Protein AF-A0A410Q285-F1 (afdb_monomer_lite)

Secondary structure (DSSP, 8-state):
------------HHHHHHHHHHHHHHHHHHHHHHHHHHHHHHHHHH---HHHHHHHHHHHHHHHHHHTT-TTHHHHHHIIIIIIS---PPPP-TTTTT-

Sequence (99 aa):
MKAHIPAAAYLTRRQKQIVREYDSNTQNENFTRYIKLSAVVLHTKFGFGHDRVADFLGAISAAAEAAEKDEIFWKHIDDAVIDEMKMPFDRENYEKVDK

Radius of gyration: 19.87 Å; chains: 1; bounding box: 35×40×56 Å

pLDDT: mean 87.54, std 14.02, range [39.91, 98.5]

Structure (mmCIF, N/CA/C/O backbone):
data_AF-A0A410Q285-F1
#
_entry.id   AF-A0A410Q285-F1
#
loop_
_atom_site.group_PDB
_atom_site.id
_atom_site.type_symbol
_atom_site.label_atom_id
_atom_site.label_alt_id
_atom_site.label_comp_id
_atom_site.label_asym_id
_atom_site.label_entity_id
_atom_site.label_seq_id
_atom_site.pdbx_PDB_ins_code
_atom_site.Cartn_x
_atom_site.Cartn_y
_atom_site.Cartn_z
_atom_site.occupancy
_atom_site.B_iso_or_equiv
_atom_site.auth_seq_id
_atom_site.auth_comp_id
_atom_site.auth_asym_id
_atom_site.auth_atom_id
_atom_site.pdbx_PDB_model_num
ATOM 1 N N . MET A 1 1 ? 13.767 -27.037 -44.126 1.00 40.97 1 MET A N 1
ATOM 2 C CA . MET A 1 1 ? 13.625 -25.565 -44.099 1.00 40.97 1 MET A CA 1
ATOM 3 C C . MET A 1 1 ? 13.512 -25.125 -42.648 1.00 40.97 1 MET A C 1
ATOM 5 O O . MET A 1 1 ? 12.573 -25.542 -41.987 1.00 40.97 1 MET A O 1
ATOM 9 N N . LYS A 1 2 ? 14.491 -24.378 -42.122 1.00 39.91 2 LYS A N 1
ATOM 10 C CA . LYS A 1 2 ? 14.395 -23.761 -40.789 1.00 39.91 2 LYS A CA 1
ATOM 11 C C . LYS A 1 2 ? 13.743 -22.392 -40.986 1.00 39.91 2 LYS A C 1
ATOM 13 O O . LYS A 1 2 ? 14.299 -21.573 -41.709 1.00 39.91 2 LYS A O 1
ATOM 18 N N . ALA A 1 3 ? 12.555 -22.177 -40.430 1.00 52.62 3 ALA A N 1
ATOM 19 C CA . ALA A 1 3 ? 11.888 -20.883 -40.504 1.00 52.62 3 ALA A CA 1
ATOM 20 C C . ALA A 1 3 ? 12.721 -19.846 -39.733 1.00 52.62 3 ALA A C 1
ATOM 22 O O . ALA A 1 3 ? 12.943 -19.993 -38.532 1.00 52.62 3 ALA A O 1
ATOM 23 N N . HIS A 1 4 ? 13.217 -18.824 -40.433 1.00 57.97 4 HIS A N 1
ATOM 24 C CA . HIS A 1 4 ? 13.833 -17.661 -39.808 1.00 57.97 4 HIS 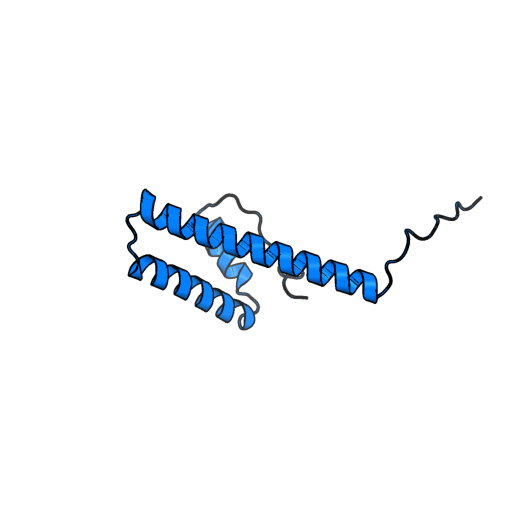A CA 1
ATOM 25 C C . HIS A 1 4 ? 12.706 -16.846 -39.179 1.00 57.97 4 HIS A C 1
ATOM 27 O O . HIS A 1 4 ? 11.972 -16.148 -39.873 1.00 57.97 4 HIS A O 1
ATOM 33 N N . ILE A 1 5 ? 12.542 -16.956 -37.865 1.00 57.38 5 ILE A N 1
ATOM 34 C CA . ILE A 1 5 ? 11.671 -16.049 -37.120 1.00 57.38 5 ILE A CA 1
ATOM 35 C C . ILE A 1 5 ? 12.339 -14.668 -37.226 1.00 57.38 5 ILE A C 1
ATOM 37 O O . ILE A 1 5 ? 13.518 -14.559 -36.870 1.00 57.38 5 ILE A O 1
ATOM 41 N N . PRO A 1 6 ? 11.688 -13.629 -37.783 1.00 55.84 6 PRO A N 1
ATOM 42 C CA . PRO A 1 6 ? 12.239 -12.286 -37.717 1.00 55.84 6 PRO A CA 1
ATOM 43 C C . PRO A 1 6 ? 12.380 -11.954 -36.237 1.00 55.84 6 PRO A C 1
ATOM 45 O O . PRO A 1 6 ? 11.444 -12.181 -35.473 1.00 55.84 6 PRO A O 1
ATOM 48 N N . ALA A 1 7 ? 13.555 -11.479 -35.828 1.00 58.00 7 ALA A N 1
ATOM 49 C CA . ALA A 1 7 ? 13.773 -11.008 -34.472 1.00 58.00 7 ALA A CA 1
ATOM 50 C C . ALA A 1 7 ? 12.624 -10.058 -34.113 1.00 58.00 7 ALA A C 1
ATOM 52 O O . ALA A 1 7 ? 12.542 -8.975 -34.692 1.00 58.00 7 ALA A O 1
ATOM 53 N N . ALA A 1 8 ? 11.707 -10.487 -33.236 1.00 56.31 8 ALA A N 1
ATOM 54 C CA . ALA A 1 8 ? 10.682 -9.619 -32.676 1.00 56.31 8 ALA A CA 1
ATOM 55 C C . ALA A 1 8 ? 11.411 -8.349 -32.245 1.00 56.31 8 ALA A C 1
ATOM 57 O O . ALA A 1 8 ? 12.345 -8.462 -31.453 1.00 56.31 8 ALA A O 1
ATOM 58 N N . ALA A 1 9 ? 11.108 -7.218 -32.894 1.00 63.28 9 ALA A N 1
ATOM 59 C CA . ALA A 1 9 ? 11.998 -6.063 -32.969 1.00 63.28 9 ALA A CA 1
ATOM 60 C C . ALA A 1 9 ? 12.579 -5.746 -31.587 1.00 63.28 9 ALA A C 1
ATOM 62 O O . ALA A 1 9 ? 11.883 -5.223 -30.717 1.00 63.28 9 ALA A O 1
ATOM 63 N N . TYR A 1 10 ? 13.834 -6.150 -31.359 1.00 70.56 10 TYR A N 1
ATOM 64 C CA . TYR A 1 10 ? 14.447 -6.015 -30.049 1.00 70.56 10 TYR A CA 1
ATOM 65 C C . TYR A 1 10 ? 14.491 -4.524 -29.733 1.00 70.56 10 TYR A C 1
ATOM 67 O O . TYR A 1 10 ? 15.182 -3.763 -30.411 1.00 70.56 10 TYR A O 1
ATOM 75 N N . LEU A 1 11 ? 13.729 -4.103 -28.721 1.00 80.44 11 LEU A N 1
ATOM 76 C CA . LEU A 1 11 ? 13.726 -2.713 -28.287 1.00 80.44 11 LEU A CA 1
ATOM 77 C C . LEU A 1 11 ? 15.157 -2.302 -27.941 1.00 80.44 11 LEU A C 1
ATOM 79 O O . LEU A 1 11 ? 15.860 -2.989 -27.189 1.00 80.44 11 LEU A O 1
ATOM 83 N N . THR A 1 12 ? 15.577 -1.159 -28.471 1.00 86.56 12 THR A N 1
ATOM 84 C CA . THR A 1 12 ? 16.854 -0.548 -28.107 1.00 86.56 12 THR A CA 1
ATOM 85 C C . THR A 1 12 ? 16.878 -0.247 -26.606 1.00 86.56 12 THR A C 1
ATOM 87 O O . THR A 1 12 ? 15.835 -0.075 -25.970 1.00 86.56 12 THR A O 1
ATOM 90 N N . ARG A 1 13 ? 18.074 -0.128 -26.016 1.00 84.81 13 ARG A N 1
ATOM 91 C CA . ARG A 1 13 ? 18.231 0.233 -24.594 1.00 84.81 13 ARG A CA 1
ATOM 92 C C . ARG A 1 13 ? 17.452 1.505 -24.229 1.00 84.81 13 ARG A C 1
ATOM 94 O O . ARG A 1 13 ? 16.810 1.539 -23.187 1.00 84.81 13 ARG A O 1
ATOM 101 N N . ARG A 1 14 ? 17.453 2.505 -25.120 1.00 86.19 14 ARG A N 1
ATOM 102 C CA . ARG A 1 14 ? 16.701 3.757 -24.955 1.00 86.19 14 ARG A CA 1
ATOM 103 C C . ARG A 1 14 ? 15.190 3.530 -24.953 1.00 86.19 14 ARG A C 1
ATOM 105 O O . ARG A 1 14 ? 14.505 4.070 -24.098 1.00 86.19 14 ARG A O 1
ATOM 112 N N . GLN A 1 15 ? 14.668 2.714 -25.869 1.00 87.81 15 GLN A N 1
ATOM 113 C CA . GLN A 1 15 ? 13.239 2.382 -25.892 1.00 87.81 15 GLN A CA 1
ATOM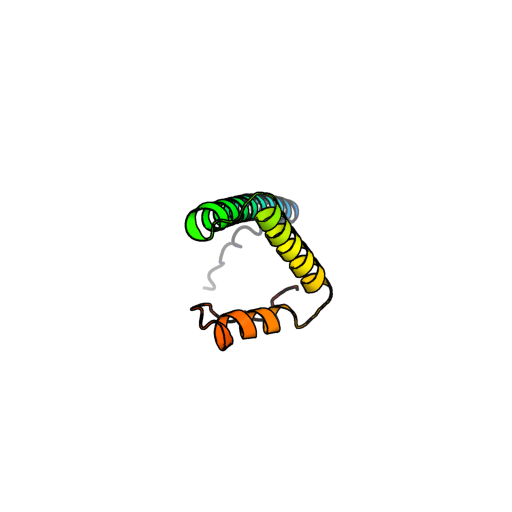 114 C C . GLN A 1 15 ? 12.817 1.611 -24.638 1.00 87.81 15 GLN A C 1
ATOM 116 O O . GLN A 1 15 ? 11.780 1.917 -24.065 1.00 87.81 15 GLN A O 1
ATOM 121 N N . LYS A 1 16 ? 13.642 0.669 -24.162 1.00 87.94 16 LYS A N 1
ATOM 122 C CA . LYS A 1 16 ? 13.389 -0.032 -22.893 1.00 87.94 16 LYS A CA 1
ATOM 123 C C . LYS A 1 16 ? 13.343 0.931 -21.706 1.00 87.94 16 LYS A C 1
ATOM 125 O O . LYS A 1 16 ? 12.498 0.765 -20.838 1.00 87.94 16 LYS A O 1
ATOM 130 N N . GLN A 1 17 ? 14.228 1.928 -21.673 1.00 88.25 17 GLN A N 1
ATOM 131 C CA . GLN A 1 17 ? 14.229 2.947 -20.625 1.00 88.25 17 GLN A CA 1
ATOM 132 C C . GLN A 1 17 ? 12.962 3.813 -20.667 1.00 88.25 17 GLN A C 1
ATOM 134 O O . GLN A 1 17 ? 12.304 3.944 -19.644 1.00 88.25 17 GLN A O 1
ATOM 139 N N . ILE A 1 18 ? 12.568 4.307 -21.846 1.00 87.62 18 ILE A N 1
ATOM 140 C CA . ILE A 1 18 ? 11.334 5.097 -22.015 1.00 87.62 18 ILE A CA 1
ATOM 141 C C . ILE A 1 18 ? 10.103 4.304 -21.555 1.00 87.62 18 ILE A C 1
ATOM 143 O O . ILE A 1 18 ? 9.249 4.840 -20.857 1.00 87.62 18 ILE A O 1
ATOM 147 N N . VAL A 1 19 ? 10.019 3.020 -21.919 1.00 88.69 19 VAL A N 1
ATOM 148 C CA . VAL A 1 19 ? 8.913 2.149 -21.493 1.00 88.69 19 VAL A CA 1
ATOM 149 C C . VAL A 1 19 ? 8.896 1.980 -19.972 1.00 88.69 19 VAL A C 1
ATOM 151 O O . VAL A 1 19 ? 7.831 2.089 -19.377 1.00 88.69 19 VAL A O 1
ATOM 154 N N . ARG A 1 20 ? 10.055 1.765 -19.334 1.00 86.19 20 ARG A N 1
ATOM 155 C CA . ARG A 1 20 ? 10.153 1.658 -17.866 1.00 86.19 20 ARG A CA 1
ATOM 156 C C . ARG A 1 20 ? 9.747 2.946 -17.156 1.00 86.19 20 ARG A C 1
ATOM 158 O O . ARG A 1 20 ? 9.040 2.883 -16.162 1.00 86.19 20 ARG A O 1
ATOM 165 N N . GLU A 1 21 ? 10.182 4.099 -17.657 1.00 86.94 21 GLU A N 1
ATOM 166 C CA . GLU A 1 21 ? 9.820 5.404 -17.090 1.00 86.94 21 GLU A CA 1
ATOM 167 C C . GLU A 1 21 ? 8.313 5.663 -17.217 1.00 86.94 21 GLU A C 1
ATOM 169 O O . GLU A 1 21 ? 7.671 6.079 -16.255 1.00 86.94 21 GLU A O 1
ATOM 174 N N . TYR A 1 22 ? 7.728 5.363 -18.380 1.00 88.31 22 TYR A N 1
ATOM 175 C CA . TYR A 1 22 ? 6.287 5.482 -18.592 1.00 88.31 22 TYR A CA 1
ATOM 176 C C . TYR A 1 22 ? 5.478 4.554 -17.674 1.00 88.31 22 TYR A C 1
ATOM 178 O O . TYR A 1 22 ? 4.490 4.987 -17.076 1.00 88.31 22 TYR A O 1
ATOM 186 N N . ASP A 1 23 ? 5.902 3.296 -17.543 1.00 88.50 23 ASP A N 1
ATOM 187 C CA . ASP A 1 23 ? 5.261 2.325 -16.656 1.00 88.50 23 ASP A CA 1
ATOM 188 C C . ASP A 1 23 ? 5.362 2.769 -15.193 1.00 88.50 23 ASP A C 1
ATOM 190 O O . ASP A 1 23 ? 4.340 2.900 -14.529 1.00 88.50 23 ASP A O 1
ATOM 194 N N . SER A 1 24 ? 6.557 3.143 -14.726 1.00 85.56 24 SER A N 1
ATOM 195 C CA . SER A 1 24 ? 6.773 3.661 -13.370 1.00 85.56 24 SER A CA 1
ATOM 196 C C . SER A 1 24 ? 5.883 4.872 -13.059 1.00 85.56 24 SER A C 1
ATOM 198 O O . SER A 1 24 ? 5.229 4.910 -12.016 1.00 85.56 24 SER A O 1
ATOM 200 N N . ASN A 1 25 ? 5.764 5.825 -13.990 1.00 87.00 25 ASN A N 1
ATOM 201 C CA . ASN A 1 25 ? 4.855 6.964 -13.839 1.00 87.00 25 ASN A CA 1
ATOM 202 C C . ASN A 1 25 ? 3.388 6.524 -13.737 1.00 87.00 25 ASN A C 1
ATOM 204 O O . ASN A 1 25 ? 2.655 7.004 -12.874 1.00 87.00 25 ASN A O 1
ATOM 208 N N . THR A 1 26 ? 2.971 5.577 -14.577 1.00 88.00 26 THR A N 1
ATOM 209 C CA . THR A 1 26 ? 1.602 5.043 -14.567 1.00 88.00 26 THR A CA 1
ATOM 210 C C . THR A 1 26 ? 1.295 4.312 -13.256 1.00 88.00 26 THR A C 1
ATOM 212 O O . THR A 1 26 ? 0.221 4.504 -12.681 1.00 88.00 26 THR A O 1
ATOM 215 N N . GLN A 1 27 ? 2.240 3.519 -12.740 1.00 88.44 27 GLN A N 1
ATOM 216 C CA . GLN A 1 27 ? 2.107 2.849 -11.445 1.00 88.44 27 GLN A CA 1
ATOM 217 C C . GLN A 1 27 ? 1.996 3.863 -10.301 1.00 88.44 27 GLN A C 1
ATOM 219 O O . GLN A 1 27 ? 1.098 3.743 -9.470 1.00 88.44 27 GLN A O 1
ATOM 224 N N . ASN A 1 28 ? 2.823 4.913 -10.300 1.00 88.69 28 ASN A N 1
ATOM 225 C CA . ASN A 1 28 ? 2.771 5.974 -9.289 1.00 88.69 28 ASN A CA 1
ATOM 226 C C . ASN A 1 28 ? 1.436 6.737 -9.303 1.00 88.69 28 ASN A C 1
ATOM 228 O O . ASN A 1 28 ? 0.866 7.035 -8.244 1.00 88.69 28 ASN A O 1
ATOM 232 N N . GLU A 1 29 ? 0.900 7.033 -10.490 1.00 91.31 29 GLU A N 1
ATOM 233 C CA . GLU A 1 29 ? -0.423 7.647 -10.627 1.00 91.31 29 GLU A CA 1
ATOM 234 C C . GLU A 1 29 ? -1.529 6.738 -10.082 1.00 91.31 29 GLU A C 1
ATOM 236 O O . GLU A 1 29 ? -2.391 7.194 -9.322 1.00 91.31 29 GLU A O 1
ATOM 241 N N . ASN A 1 30 ? -1.502 5.454 -10.442 1.00 93.06 30 ASN A N 1
ATOM 242 C CA . ASN A 1 30 ? -2.481 4.477 -9.975 1.00 93.06 30 ASN A CA 1
ATOM 243 C C . ASN A 1 30 ? -2.407 4.293 -8.457 1.00 93.06 30 ASN A C 1
ATOM 245 O O . ASN A 1 30 ? -3.439 4.364 -7.788 1.00 93.06 30 ASN A O 1
ATOM 249 N N . PHE A 1 31 ? -1.204 4.148 -7.904 1.00 91.88 31 PHE A N 1
ATOM 250 C CA . PHE A 1 31 ? -0.976 4.063 -6.464 1.00 91.88 31 PHE A CA 1
ATOM 251 C C . PHE A 1 31 ? -1.554 5.284 -5.739 1.00 91.88 31 PHE A C 1
ATOM 253 O O . PHE A 1 31 ? -2.356 5.145 -4.815 1.00 91.88 31 PHE A O 1
ATOM 260 N N . THR A 1 32 ? -1.263 6.492 -6.232 1.00 93.50 32 THR A N 1
ATOM 261 C CA . THR A 1 32 ? -1.801 7.739 -5.665 1.00 93.50 32 THR A CA 1
ATOM 262 C C . THR A 1 32 ? -3.333 7.766 -5.683 1.00 93.50 32 THR A C 1
ATOM 264 O O . THR A 1 32 ? -3.966 8.236 -4.732 1.00 93.50 32 THR A O 1
ATOM 267 N N . ARG A 1 33 ? -3.963 7.268 -6.755 1.00 96.00 33 ARG A N 1
ATOM 268 C CA . ARG A 1 33 ? -5.430 7.174 -6.840 1.00 96.00 33 ARG A CA 1
ATOM 269 C C . ARG A 1 33 ? -5.988 6.186 -5.815 1.00 96.00 33 ARG A C 1
ATOM 271 O O . ARG A 1 33 ? -6.955 6.533 -5.140 1.00 96.00 33 ARG A O 1
ATOM 278 N N . TYR A 1 34 ? -5.371 5.017 -5.646 1.00 96.38 34 TYR A N 1
ATOM 279 C CA . TYR A 1 34 ? -5.797 4.037 -4.642 1.00 96.38 34 TYR A CA 1
ATOM 280 C C . TYR A 1 34 ? -5.639 4.554 -3.212 1.00 96.38 34 TYR A C 1
ATOM 282 O O . TYR A 1 34 ? -6.560 4.395 -2.418 1.00 96.38 34 TYR A O 1
ATOM 290 N N . ILE A 1 35 ? -4.559 5.274 -2.903 1.00 96.56 35 ILE A N 1
ATOM 291 C CA . ILE A 1 35 ? -4.384 5.930 -1.599 1.00 96.56 35 ILE A CA 1
ATOM 292 C C . ILE A 1 35 ? -5.520 6.926 -1.308 1.00 96.56 35 ILE A C 1
ATOM 294 O O . ILE A 1 35 ? -6.093 6.921 -0.215 1.00 96.56 35 ILE A O 1
ATOM 298 N N . LYS A 1 36 ? -5.912 7.743 -2.296 1.00 97.31 36 LYS A N 1
ATOM 299 C CA . LYS A 1 36 ? -7.054 8.665 -2.157 1.00 97.31 36 LYS A CA 1
ATOM 300 C C . LYS A 1 36 ? -8.372 7.921 -1.937 1.00 97.31 36 LYS A C 1
ATOM 302 O O . LYS A 1 36 ? -9.171 8.340 -1.102 1.00 97.31 36 LYS A O 1
ATOM 307 N N . LEU A 1 37 ? -8.600 6.825 -2.662 1.00 98.31 37 LEU A N 1
ATOM 308 C CA . LEU A 1 37 ? -9.789 5.989 -2.478 1.00 98.31 37 LEU A CA 1
ATOM 309 C C . LEU A 1 37 ? -9.826 5.375 -1.075 1.00 98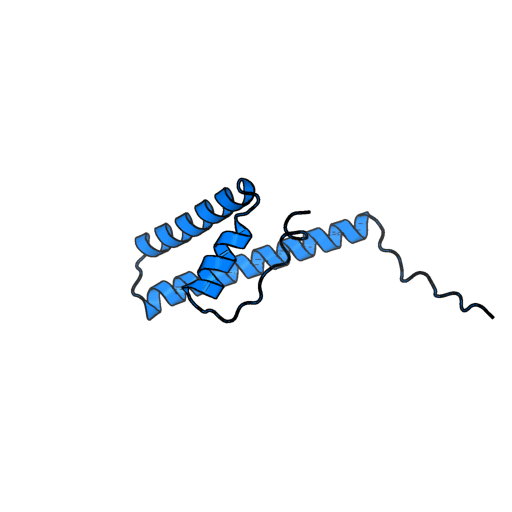.31 37 LEU A C 1
ATOM 311 O O . LEU A 1 37 ? -10.862 5.455 -0.418 1.00 98.31 37 LEU A O 1
ATOM 315 N N . SER A 1 38 ? -8.701 4.855 -0.581 1.00 97.81 38 SER A N 1
ATOM 316 C CA . SER A 1 38 ? -8.580 4.341 0.786 1.00 97.81 38 SER A CA 1
ATOM 317 C C . SER A 1 38 ? -8.927 5.411 1.820 1.00 97.81 38 SER A C 1
ATOM 319 O O . SER A 1 38 ? -9.735 5.149 2.705 1.00 97.81 38 SER A O 1
ATOM 321 N N . ALA A 1 39 ? -8.417 6.639 1.674 1.00 97.75 39 ALA A N 1
ATOM 322 C CA . ALA A 1 39 ? -8.755 7.750 2.568 1.00 97.75 39 ALA A CA 1
ATOM 323 C C . ALA A 1 39 ? -10.263 8.072 2.570 1.00 97.75 39 ALA A C 1
ATOM 325 O O . ALA A 1 39 ? -10.864 8.238 3.633 1.00 97.75 39 ALA A O 1
ATOM 326 N N . VAL A 1 40 ? -10.900 8.105 1.393 1.00 98.25 40 VAL A N 1
ATOM 327 C CA . VAL A 1 40 ? -12.351 8.335 1.276 1.00 98.25 40 VAL A CA 1
ATOM 328 C C . VAL A 1 40 ? -13.148 7.193 1.911 1.00 98.25 40 VAL A C 1
ATOM 330 O O . VAL A 1 40 ? -14.128 7.449 2.613 1.00 98.25 40 VAL A O 1
ATOM 333 N N . VAL A 1 41 ? -12.745 5.938 1.711 1.00 98.50 41 VAL A N 1
ATOM 334 C CA . VAL A 1 41 ? -13.408 4.776 2.325 1.00 98.50 41 VAL A CA 1
ATOM 335 C C . VAL A 1 41 ? -13.232 4.789 3.846 1.00 98.50 41 VAL A C 1
ATOM 337 O O . VAL A 1 41 ? -14.218 4.630 4.564 1.00 98.50 41 VAL A O 1
ATOM 340 N N . LEU A 1 42 ? -12.025 5.059 4.351 1.00 98.38 42 LEU A N 1
ATOM 341 C CA . LEU A 1 42 ? -11.743 5.214 5.783 1.00 98.38 42 LEU A CA 1
ATOM 342 C C . LEU A 1 42 ? -12.608 6.304 6.419 1.00 98.38 42 LEU A C 1
ATOM 344 O O . LEU A 1 42 ? -13.206 6.089 7.475 1.00 98.38 42 LEU A O 1
ATOM 348 N N . HIS A 1 43 ? -12.749 7.446 5.749 1.00 98.12 43 HIS A N 1
ATOM 349 C CA . HIS A 1 43 ? -13.617 8.519 6.217 1.00 98.12 43 HIS A CA 1
ATOM 350 C C . HIS A 1 43 ? -15.097 8.108 6.216 1.00 98.12 43 HIS A C 1
ATOM 352 O O . HIS A 1 43 ? -15.772 8.182 7.241 1.00 98.12 43 HIS A O 1
ATOM 358 N N . THR A 1 44 ? -15.604 7.633 5.077 1.00 98.00 44 THR A N 1
ATOM 359 C CA . THR A 1 44 ? -17.046 7.417 4.869 1.00 98.00 44 THR A CA 1
ATOM 360 C C . THR A 1 44 ? -17.596 6.155 5.530 1.00 98.00 44 THR A C 1
ATOM 362 O O . THR A 1 44 ? -18.771 6.128 5.892 1.00 98.00 44 THR A O 1
ATOM 365 N N . LYS A 1 45 ? -16.786 5.100 5.675 1.00 98.31 45 LYS A N 1
ATOM 366 C CA . LYS A 1 45 ? -17.215 3.812 6.247 1.00 98.31 45 LYS A CA 1
ATOM 367 C C . LYS A 1 45 ? -16.775 3.615 7.688 1.00 98.31 45 LYS A C 1
ATOM 369 O O . LYS A 1 45 ? -17.491 2.959 8.437 1.00 98.31 45 LYS A O 1
ATOM 374 N N . PHE A 1 46 ? -15.636 4.186 8.074 1.00 97.56 46 PHE A N 1
ATOM 375 C CA . PHE A 1 46 ? -15.031 3.956 9.388 1.00 97.56 46 PHE A CA 1
ATOM 376 C C . PHE A 1 46 ? -14.938 5.231 10.241 1.00 97.56 46 PHE A C 1
ATOM 378 O O . PHE A 1 46 ? -14.491 5.170 11.385 1.00 97.56 46 PHE A O 1
ATOM 385 N N . GLY A 1 47 ? -15.386 6.380 9.719 1.00 97.50 47 GLY A N 1
ATOM 386 C CA . GLY A 1 47 ? -15.469 7.638 10.464 1.00 97.50 47 GLY A CA 1
ATOM 387 C C . GLY A 1 47 ? -14.114 8.286 10.745 1.00 97.50 47 GLY A C 1
ATOM 388 O O . GLY A 1 47 ? -13.994 9.068 11.689 1.00 97.50 47 GLY A O 1
ATOM 389 N N . PHE A 1 48 ? -13.073 7.953 9.978 1.00 98.38 48 PHE A N 1
ATOM 390 C CA . PHE A 1 48 ? -11.754 8.545 10.188 1.00 98.38 48 PHE A CA 1
ATOM 391 C C . PHE A 1 48 ? -11.792 10.040 9.833 1.00 98.38 48 PHE A C 1
ATOM 393 O O . PHE A 1 48 ? -12.234 10.427 8.752 1.00 98.38 48 PHE A O 1
ATOM 400 N N . GLY A 1 49 ? -11.339 10.888 10.759 1.00 97.25 49 GLY A N 1
ATOM 401 C CA . GLY A 1 49 ? -11.087 12.310 10.512 1.00 97.25 49 GLY A CA 1
ATOM 402 C C . GLY A 1 49 ? -9.698 12.548 9.914 1.00 97.25 49 GLY A C 1
ATOM 403 O O . GLY A 1 49 ? -8.952 11.598 9.687 1.00 97.25 49 GLY A O 1
ATOM 404 N N . HIS A 1 50 ? -9.342 13.819 9.707 1.00 97.62 50 HIS A N 1
ATOM 405 C CA . HIS A 1 50 ? -8.048 14.235 9.147 1.00 97.62 50 HIS A CA 1
ATOM 406 C C . HIS A 1 50 ? -6.856 13.515 9.798 1.00 97.62 50 HIS A C 1
ATOM 408 O O . HIS A 1 50 ? -6.121 12.821 9.102 1.00 97.62 50 HIS A O 1
ATOM 414 N N . ASP A 1 51 ? -6.714 13.616 11.123 1.00 98.12 51 ASP A N 1
ATOM 415 C CA . ASP A 1 51 ? -5.527 13.110 11.826 1.00 98.12 51 ASP A CA 1
ATOM 416 C C . ASP A 1 51 ? -5.412 11.586 11.726 1.00 98.12 51 ASP A C 1
ATOM 418 O O . ASP A 1 51 ? -4.357 11.066 11.395 1.00 98.12 51 ASP A O 1
ATOM 422 N N . ARG A 1 52 ? -6.524 10.853 11.882 1.00 98.19 52 ARG A N 1
ATOM 423 C CA . ARG A 1 52 ? -6.509 9.382 11.773 1.00 98.19 52 ARG A CA 1
ATOM 424 C C . ARG A 1 52 ? -6.204 8.904 10.353 1.00 98.19 52 ARG A C 1
ATOM 426 O O . ARG A 1 52 ? -5.608 7.843 10.186 1.00 98.19 52 ARG A O 1
ATOM 433 N N . VAL A 1 53 ? -6.626 9.653 9.330 1.00 98.19 53 VAL A N 1
ATOM 434 C CA . VAL A 1 53 ? -6.224 9.373 7.943 1.00 98.19 53 VAL A CA 1
ATOM 435 C C . VAL A 1 53 ? -4.739 9.677 7.759 1.00 98.19 53 VAL A C 1
ATOM 437 O O . VAL A 1 53 ? -4.041 8.863 7.166 1.00 98.19 53 VAL A O 1
ATOM 440 N N . ALA A 1 54 ? -4.242 10.801 8.280 1.00 97.56 54 ALA A N 1
ATOM 441 C CA . ALA A 1 54 ? -2.826 11.149 8.204 1.00 97.56 54 ALA A CA 1
ATOM 442 C C . ALA A 1 54 ? -1.942 10.089 8.885 1.00 97.56 54 ALA A C 1
ATOM 444 O O . ALA A 1 54 ? -0.969 9.643 8.281 1.00 97.56 54 ALA A O 1
ATOM 445 N N . ASP A 1 55 ? -2.333 9.613 10.069 1.00 98.12 55 ASP A N 1
ATOM 446 C CA . ASP A 1 55 ? -1.645 8.538 10.790 1.00 98.12 55 ASP A CA 1
ATOM 447 C C . ASP A 1 55 ? -1.632 7.232 9.984 1.00 98.12 55 ASP A C 1
ATOM 449 O O . ASP A 1 55 ? -0.595 6.582 9.870 1.00 98.12 55 ASP A O 1
ATOM 453 N N . PHE A 1 56 ? -2.763 6.858 9.373 1.00 97.38 56 PHE A N 1
ATOM 454 C CA . PHE A 1 56 ? -2.842 5.686 8.496 1.00 97.38 56 PHE A CA 1
ATOM 455 C C . PHE A 1 56 ? -1.889 5.799 7.296 1.00 97.38 56 PHE A C 1
ATOM 457 O O . PHE A 1 56 ? -1.168 4.851 6.989 1.00 97.38 56 PHE A O 1
ATOM 464 N N . LEU A 1 57 ? -1.852 6.958 6.632 1.00 96.62 57 LEU A N 1
ATOM 465 C CA . LEU A 1 57 ? -0.939 7.193 5.510 1.00 96.62 57 LEU A CA 1
ATOM 466 C C . LEU A 1 57 ? 0.528 7.180 5.959 1.00 96.62 57 LEU A C 1
ATOM 468 O O . LEU A 1 57 ? 1.368 6.610 5.267 1.00 96.62 57 LEU A O 1
ATOM 472 N N . GLY A 1 58 ? 0.828 7.750 7.128 1.00 96.94 58 GLY A N 1
ATOM 473 C CA . GLY A 1 58 ? 2.156 7.687 7.735 1.00 96.94 58 GLY A CA 1
ATOM 474 C C . GLY A 1 58 ? 2.588 6.252 8.045 1.00 96.94 58 GLY A C 1
ATOM 475 O O . GLY A 1 58 ? 3.729 5.887 7.771 1.00 96.94 58 GLY A O 1
ATOM 476 N N . ALA A 1 59 ? 1.670 5.417 8.538 1.00 96.88 59 ALA A N 1
ATOM 477 C CA . ALA A 1 59 ? 1.932 4.003 8.795 1.00 96.88 59 ALA A CA 1
ATOM 478 C C . ALA A 1 59 ? 2.216 3.213 7.506 1.00 96.88 59 ALA A C 1
ATOM 480 O O . ALA A 1 59 ? 3.109 2.369 7.508 1.00 96.88 59 ALA A O 1
ATOM 481 N N . ILE A 1 60 ? 1.522 3.514 6.398 1.00 95.00 60 ILE A N 1
ATOM 482 C CA . ILE A 1 60 ? 1.846 2.936 5.080 1.00 95.00 60 ILE A CA 1
ATOM 483 C C . ILE A 1 60 ? 3.274 3.307 4.670 1.00 95.00 60 ILE A C 1
ATOM 485 O O . ILE A 1 60 ? 4.038 2.425 4.285 1.00 95.00 60 ILE A O 1
ATOM 489 N N . SER A 1 61 ? 3.650 4.585 4.771 1.00 92.62 61 SER A N 1
ATOM 490 C CA . SER A 1 61 ? 5.004 5.030 4.416 1.00 92.62 61 SER A CA 1
ATOM 491 C C . SER A 1 61 ? 6.073 4.337 5.263 1.00 92.62 61 SER A C 1
ATOM 493 O O . SER A 1 61 ? 7.059 3.848 4.722 1.00 92.62 61 SER A O 1
ATOM 495 N N . ALA A 1 62 ? 5.852 4.219 6.575 1.00 94.31 62 ALA A N 1
ATOM 496 C CA . ALA A 1 62 ? 6.775 3.521 7.468 1.00 94.31 62 ALA A CA 1
ATOM 497 C C . ALA A 1 62 ? 6.897 2.021 7.136 1.00 94.31 62 ALA A C 1
ATOM 499 O O . ALA A 1 62 ? 7.992 1.465 7.200 1.00 94.31 62 ALA A O 1
ATOM 500 N N . ALA A 1 63 ? 5.795 1.366 6.755 1.00 93.25 63 ALA A N 1
ATOM 501 C CA . ALA A 1 63 ? 5.817 -0.026 6.310 1.00 93.25 63 ALA A CA 1
ATOM 502 C C . ALA A 1 63 ? 6.592 -0.192 4.991 1.00 93.25 63 ALA A C 1
ATOM 504 O O . ALA A 1 63 ? 7.372 -1.131 4.861 1.00 93.25 63 ALA A O 1
ATOM 505 N N . ALA A 1 64 ? 6.441 0.740 4.046 1.00 89.31 64 ALA A N 1
ATOM 506 C CA . ALA A 1 64 ? 7.207 0.733 2.800 1.00 89.31 64 ALA A CA 1
ATOM 507 C C . ALA A 1 64 ? 8.719 0.894 3.048 1.00 89.31 64 ALA A C 1
ATOM 509 O O . ALA A 1 64 ? 9.517 0.163 2.471 1.00 89.31 64 ALA A O 1
ATOM 510 N N . GLU A 1 65 ? 9.124 1.780 3.963 1.00 90.06 65 GLU A N 1
ATOM 511 C CA . GLU A 1 65 ? 10.536 1.923 4.359 1.00 90.06 65 GLU A CA 1
ATOM 512 C C . GLU A 1 65 ? 11.099 0.677 5.063 1.00 90.06 65 GLU A C 1
ATOM 514 O O . GLU A 1 65 ? 12.304 0.419 5.008 1.00 90.06 65 GLU A O 1
ATOM 519 N N . ALA A 1 66 ? 10.253 -0.077 5.772 1.00 88.94 66 ALA A N 1
ATOM 520 C CA . ALA A 1 66 ? 10.648 -1.338 6.391 1.00 88.94 66 ALA A CA 1
ATOM 521 C C . ALA A 1 66 ? 10.867 -2.436 5.341 1.00 88.94 66 ALA A C 1
ATOM 523 O O . ALA A 1 66 ? 11.816 -3.209 5.477 1.00 88.94 66 ALA A O 1
ATOM 524 N N . ALA A 1 67 ? 10.057 -2.453 4.278 1.00 88.00 67 ALA A N 1
ATOM 525 C CA . ALA A 1 67 ? 10.198 -3.395 3.169 1.00 88.00 67 ALA A CA 1
ATOM 526 C C . ALA A 1 67 ? 11.582 -3.319 2.508 1.00 88.00 67 ALA A C 1
ATOM 528 O O . ALA A 1 67 ? 12.173 -4.347 2.203 1.00 88.00 67 ALA A O 1
ATOM 529 N N . GLU A 1 68 ? 12.156 -2.118 2.376 1.00 83.88 68 GLU A N 1
ATOM 530 C CA . GLU A 1 68 ? 13.502 -1.937 1.805 1.00 83.88 68 GLU A CA 1
ATOM 531 C C . GLU A 1 68 ? 14.629 -2.563 2.649 1.00 83.88 68 GLU A C 1
ATOM 533 O O . GLU A 1 68 ? 15.751 -2.726 2.166 1.00 83.88 68 GLU A O 1
ATOM 538 N N . LYS A 1 69 ? 14.369 -2.868 3.926 1.00 85.75 69 LYS A N 1
ATOM 539 C CA . LYS A 1 69 ? 15.387 -3.290 4.903 1.00 85.75 69 LYS A CA 1
ATOM 540 C C . LYS A 1 69 ? 15.241 -4.741 5.353 1.00 85.75 69 LYS A C 1
ATOM 542 O O . LYS A 1 69 ? 16.167 -5.255 5.979 1.00 85.75 69 LYS A O 1
ATOM 547 N N . ASP A 1 70 ? 14.105 -5.376 5.084 1.00 86.12 70 ASP A N 1
ATOM 548 C CA . ASP A 1 70 ? 13.782 -6.728 5.541 1.00 86.12 70 ASP A CA 1
ATOM 549 C C . ASP A 1 70 ? 13.567 -7.669 4.346 1.00 86.12 70 ASP A C 1
ATOM 551 O O . ASP A 1 70 ? 12.564 -7.600 3.641 1.00 86.12 70 ASP A O 1
ATOM 555 N N . GLU A 1 71 ? 14.514 -8.593 4.152 1.00 84.19 71 GLU A N 1
ATOM 556 C CA . GLU A 1 71 ? 14.515 -9.567 3.050 1.00 84.19 71 GLU A CA 1
ATOM 557 C C . GLU A 1 71 ? 13.293 -10.499 3.050 1.00 84.19 71 GLU A C 1
ATOM 559 O O . GLU A 1 71 ? 12.951 -11.067 2.013 1.00 84.19 71 GLU A O 1
ATOM 564 N N . ILE A 1 72 ? 12.637 -10.689 4.199 1.00 88.75 72 ILE A N 1
ATOM 565 C CA . ILE A 1 72 ? 11.460 -11.560 4.330 1.00 88.75 72 ILE A CA 1
ATOM 566 C C . ILE A 1 72 ? 10.168 -10.772 4.576 1.00 88.75 72 ILE A C 1
ATOM 568 O O . ILE A 1 72 ? 9.133 -11.376 4.868 1.00 88.75 72 ILE A O 1
ATOM 572 N N . PHE A 1 73 ? 10.197 -9.447 4.401 1.00 91.50 73 PHE A N 1
ATOM 573 C CA . PHE A 1 73 ? 9.067 -8.553 4.657 1.00 91.50 73 PHE A CA 1
ATOM 574 C C . PHE A 1 73 ? 7.786 -8.990 3.941 1.00 91.50 73 PHE A C 1
ATOM 576 O O . PHE A 1 73 ? 6.745 -9.173 4.571 1.00 91.50 73 PHE A O 1
ATOM 583 N N . TRP A 1 74 ? 7.859 -9.217 2.627 1.00 92.25 74 TRP A N 1
ATOM 584 C CA . TRP A 1 74 ? 6.685 -9.566 1.821 1.00 92.25 74 TRP A CA 1
ATOM 585 C C . TRP A 1 74 ? 6.085 -10.916 2.198 1.00 92.25 74 TRP A C 1
ATOM 587 O O . TRP A 1 74 ? 4.868 -11.075 2.176 1.00 92.25 74 TRP A O 1
ATOM 597 N N . LYS A 1 75 ? 6.913 -11.861 2.658 1.00 93.44 75 LYS A N 1
ATOM 598 C CA . LYS A 1 75 ? 6.409 -13.118 3.212 1.00 93.44 75 LYS A CA 1
ATOM 599 C C . LYS A 1 75 ? 5.586 -12.874 4.476 1.00 93.44 75 LYS A C 1
ATOM 601 O O . LYS A 1 75 ? 4.527 -13.474 4.624 1.00 93.44 75 LYS A O 1
ATOM 606 N N . HIS A 1 76 ? 6.044 -11.992 5.364 1.00 93.44 76 HIS A N 1
ATOM 607 C CA . HIS A 1 76 ? 5.284 -11.636 6.563 1.00 93.44 76 HIS A CA 1
ATOM 608 C C . HIS A 1 76 ? 3.964 -10.933 6.226 1.00 93.44 76 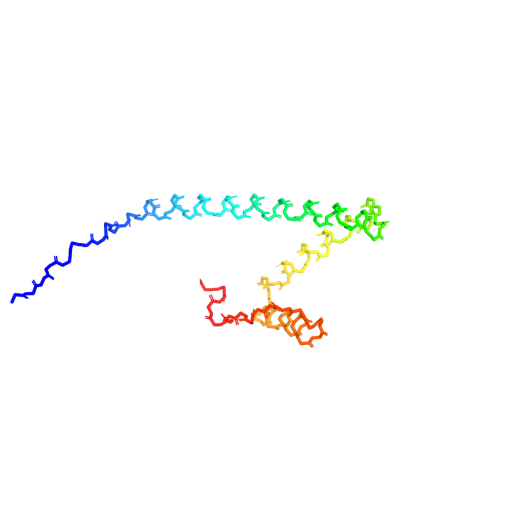HIS A C 1
ATOM 610 O O . HIS A 1 76 ? 2.953 -11.199 6.876 1.00 93.44 76 HIS A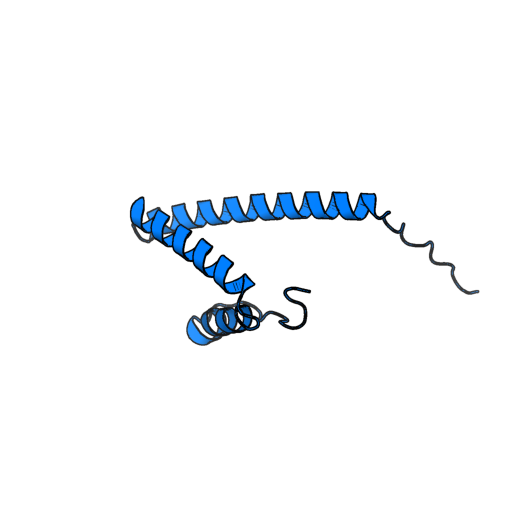 O 1
ATOM 616 N N . ILE A 1 77 ? 3.952 -10.071 5.205 1.00 94.88 77 ILE A N 1
ATOM 617 C CA . ILE A 1 77 ? 2.716 -9.443 4.721 1.00 94.88 77 ILE A CA 1
ATOM 618 C C . ILE A 1 77 ? 1.741 -10.498 4.197 1.00 94.88 77 ILE A C 1
ATOM 620 O O . ILE A 1 77 ? 0.574 -10.481 4.586 1.00 94.88 77 ILE A O 1
ATOM 624 N N . ASP A 1 78 ? 2.212 -11.440 3.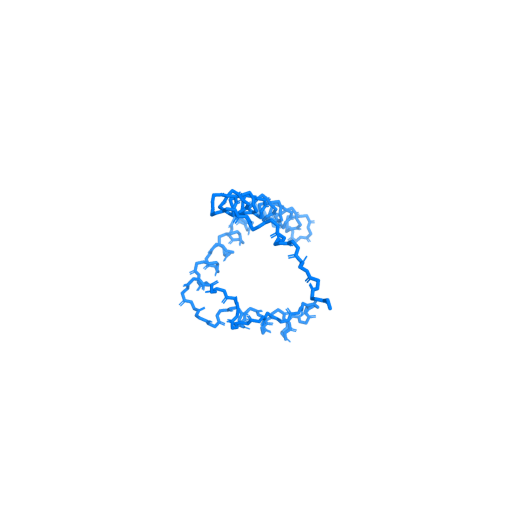382 1.00 95.56 78 ASP A N 1
ATOM 625 C CA . ASP A 1 78 ? 1.377 -12.525 2.868 1.00 95.56 78 ASP A CA 1
ATOM 626 C C . ASP A 1 78 ? 0.852 -13.428 3.988 1.00 95.56 78 ASP A C 1
ATOM 628 O O . ASP A 1 78 ? -0.328 -13.774 3.988 1.00 95.56 78 ASP A O 1
ATOM 632 N N . ASP A 1 79 ? 1.683 -13.778 4.972 1.00 96.38 79 ASP A N 1
ATOM 633 C CA . ASP A 1 79 ? 1.247 -14.552 6.138 1.00 96.38 79 ASP A CA 1
ATOM 634 C C . ASP A 1 79 ? 0.132 -13.803 6.899 1.00 96.38 79 ASP A C 1
ATOM 636 O O . ASP A 1 79 ? -0.927 -14.371 7.174 1.00 96.38 79 ASP A O 1
ATOM 640 N N . ALA A 1 80 ? 0.285 -12.498 7.141 1.00 96.50 80 ALA A N 1
ATOM 641 C CA . ALA A 1 80 ? -0.745 -11.700 7.806 1.00 96.50 80 ALA A CA 1
ATOM 642 C C . ALA A 1 80 ? -2.036 -11.583 6.971 1.00 96.50 80 ALA A C 1
ATOM 644 O O . ALA A 1 80 ? -3.145 -11.804 7.462 1.00 96.50 80 ALA A O 1
ATOM 645 N N . VAL A 1 81 ? -1.930 -11.239 5.690 1.00 96.94 81 VAL A N 1
ATOM 646 C CA . VAL A 1 81 ? -3.098 -10.933 4.854 1.00 96.94 81 VAL A CA 1
ATOM 647 C C . VAL A 1 81 ? -3.835 -12.207 4.416 1.00 96.94 81 VAL A C 1
ATOM 649 O O . VAL A 1 81 ? -5.071 -12.242 4.416 1.00 96.94 81 VAL A O 1
ATOM 652 N N . ILE A 1 82 ? -3.107 -13.267 4.070 1.00 97.69 82 ILE A N 1
ATOM 653 C CA . ILE A 1 82 ? -3.679 -14.506 3.529 1.00 97.69 82 ILE A CA 1
ATOM 654 C C . ILE A 1 82 ? -3.981 -15.492 4.654 1.00 97.69 82 ILE A C 1
ATOM 656 O O . ILE A 1 82 ? -5.089 -16.034 4.712 1.00 97.69 82 ILE A O 1
ATOM 660 N N . ASP A 1 83 ? -3.047 -15.720 5.580 1.00 97.06 83 ASP A N 1
ATOM 661 C CA . ASP A 1 83 ? -3.256 -16.731 6.616 1.00 97.06 83 ASP A CA 1
ATOM 662 C C . ASP A 1 83 ? -4.025 -16.184 7.816 1.00 97.06 83 ASP A C 1
ATOM 664 O O . ASP A 1 83 ? -4.882 -16.899 8.338 1.00 97.06 83 ASP A O 1
ATOM 668 N N . GLU A 1 84 ? -3.785 -14.953 8.259 1.00 97.50 84 GLU A N 1
ATOM 669 C CA . GLU A 1 84 ? -4.500 -14.415 9.426 1.00 97.50 84 GLU A CA 1
ATOM 670 C C . GLU A 1 84 ? -5.829 -13.770 9.026 1.00 97.50 84 GLU A C 1
ATOM 672 O O . GLU A 1 84 ? -6.884 -14.145 9.545 1.00 97.50 84 GLU A O 1
ATOM 677 N N . MET A 1 85 ? -5.805 -12.842 8.065 1.00 97.94 85 MET A N 1
ATOM 678 C CA . MET A 1 85 ? -7.002 -12.104 7.635 1.00 97.94 85 MET A CA 1
ATOM 679 C C . MET A 1 85 ? -7.870 -12.877 6.633 1.00 97.94 85 MET A C 1
ATOM 681 O O . MET A 1 85 ? -8.998 -12.461 6.362 1.00 97.94 85 MET A O 1
ATOM 685 N N . LYS A 1 86 ? -7.380 -14.010 6.107 1.00 97.38 86 LYS A N 1
ATOM 686 C CA . LYS A 1 86 ? -8.094 -14.872 5.145 1.00 97.38 86 LYS A CA 1
ATOM 687 C C . LYS A 1 86 ? -8.554 -14.131 3.889 1.00 97.38 86 LYS A C 1
ATOM 689 O O . LYS A 1 86 ? -9.594 -14.458 3.313 1.00 97.38 86 LYS A O 1
ATOM 694 N N . MET A 1 87 ? -7.785 -13.134 3.458 1.00 97.81 87 MET A N 1
ATOM 695 C CA . MET A 1 87 ? -8.076 -12.409 2.230 1.00 97.81 87 MET A CA 1
ATOM 696 C C . MET A 1 87 ? -7.698 -13.258 1.005 1.00 97.81 87 MET A C 1
ATOM 698 O O . MET A 1 87 ? -6.694 -13.968 1.041 1.00 97.81 87 MET A O 1
ATOM 702 N N . PRO A 1 88 ? -8.476 -13.202 -0.092 1.00 96.06 88 PRO A N 1
ATOM 703 C CA . PRO A 1 88 ? -8.283 -14.056 -1.263 1.00 96.06 88 PRO A CA 1
ATOM 704 C C . PRO A 1 88 ? -7.196 -13.502 -2.199 1.00 96.06 88 PRO A C 1
ATOM 706 O O . PRO A 1 88 ? -7.472 -13.191 -3.358 1.00 96.06 88 PRO A O 1
ATOM 709 N N . PHE A 1 89 ? -5.979 -13.335 -1.685 1.00 94.62 89 PHE A N 1
ATOM 710 C CA . PHE A 1 89 ? -4.805 -12.975 -2.480 1.00 94.62 89 PHE A CA 1
ATOM 711 C C . PHE A 1 89 ? -3.945 -14.207 -2.758 1.00 94.62 89 PHE A C 1
ATOM 713 O O . PHE A 1 89 ? -3.929 -15.160 -1.977 1.00 94.62 89 PHE A O 1
ATOM 720 N N . ASP A 1 90 ? -3.232 -14.175 -3.881 1.00 94.25 90 ASP A N 1
ATOM 721 C CA . ASP A 1 90 ? -2.227 -15.180 -4.203 1.00 94.25 90 ASP A CA 1
ATOM 722 C C . ASP A 1 90 ? -0.903 -14.804 -3.542 1.00 94.25 90 ASP A C 1
ATOM 724 O O . ASP A 1 90 ? -0.520 -13.637 -3.545 1.00 94.25 90 ASP A O 1
ATOM 728 N N . ARG A 1 91 ? -0.192 -15.805 -3.014 1.00 93.50 91 ARG A N 1
ATOM 729 C CA . ARG A 1 91 ? 1.142 -15.596 -2.446 1.00 93.50 91 ARG A CA 1
ATOM 730 C C . ARG A 1 91 ? 2.139 -15.173 -3.514 1.00 93.50 91 ARG A C 1
ATOM 732 O O . ARG A 1 91 ? 2.167 -15.745 -4.612 1.00 93.50 91 ARG A O 1
ATOM 739 N N . GLU A 1 92 ? 3.004 -14.234 -3.167 1.00 88.69 92 GLU A N 1
ATOM 740 C CA . GLU A 1 92 ? 4.040 -13.754 -4.065 1.00 88.69 92 GLU A CA 1
ATOM 741 C C . GLU A 1 92 ? 5.174 -14.775 -4.246 1.00 88.69 92 GLU A C 1
ATOM 743 O O . GLU A 1 92 ? 5.454 -15.637 -3.409 1.00 88.69 92 GLU A O 1
ATOM 748 N N . ASN A 1 93 ? 5.870 -14.679 -5.382 1.00 87.50 93 ASN A N 1
ATOM 749 C CA . ASN A 1 93 ? 7.093 -15.444 -5.601 1.00 87.50 93 ASN A CA 1
ATOM 750 C C . ASN A 1 93 ? 8.292 -14.662 -5.058 1.00 87.50 93 ASN A C 1
ATOM 752 O O . ASN A 1 93 ? 8.962 -13.956 -5.813 1.00 87.50 93 ASN A O 1
ATOM 756 N N . TYR A 1 94 ? 8.587 -14.831 -3.771 1.00 83.88 94 TYR A N 1
ATOM 757 C CA . TYR A 1 94 ? 9.622 -14.065 -3.065 1.00 83.88 94 TYR A CA 1
ATOM 758 C C . TYR A 1 94 ? 11.046 -14.222 -3.635 1.00 83.88 94 TYR A C 1
ATOM 760 O O . TYR A 1 94 ? 11.910 -13.405 -3.358 1.00 83.88 94 TYR A O 1
ATOM 768 N N . GLU A 1 95 ? 11.324 -15.232 -4.471 1.00 73.69 95 GLU A N 1
ATOM 769 C CA . GLU A 1 95 ? 12.627 -15.360 -5.151 1.00 73.69 95 GLU A CA 1
ATOM 770 C C . GLU A 1 95 ? 12.784 -14.412 -6.356 1.00 73.69 95 GLU A C 1
ATOM 772 O O . GLU A 1 95 ? 13.888 -14.275 -6.910 1.00 73.69 95 GLU A O 1
ATOM 777 N N . LYS A 1 96 ? 11.669 -13.827 -6.808 1.00 69.94 96 LYS A N 1
ATOM 778 C CA . LYS A 1 96 ? 11.557 -12.922 -7.962 1.00 69.94 96 LYS A CA 1
ATOM 779 C C . LYS A 1 96 ? 11.139 -11.502 -7.581 1.00 69.94 96 LYS A C 1
ATOM 781 O O . LYS A 1 96 ? 11.245 -10.624 -8.433 1.00 69.94 96 LYS A O 1
ATOM 786 N N . VAL A 1 97 ? 10.647 -11.303 -6.364 1.00 61.59 97 VAL A N 1
ATOM 787 C CA . VAL A 1 97 ? 10.349 -9.983 -5.803 1.00 61.59 97 VAL A CA 1
ATOM 788 C C . VAL A 1 97 ? 11.693 -9.340 -5.432 1.00 61.59 97 VAL A C 1
ATOM 790 O O . VAL A 1 97 ? 12.563 -10.010 -4.883 1.00 61.59 97 VAL A O 1
ATOM 793 N N . ASP A 1 98 ? 11.902 -8.090 -5.844 1.00 54.94 98 ASP A N 1
ATOM 794 C CA . ASP A 1 98 ? 13.103 -7.276 -5.574 1.00 54.94 98 ASP A CA 1
ATOM 795 C C . ASP A 1 98 ? 14.455 -7.742 -6.180 1.00 54.94 98 ASP A C 1
ATOM 797 O O . ASP A 1 98 ? 15.523 -7.474 -5.625 1.00 54.94 98 ASP A O 1
ATOM 801 N N . LYS A 1 99 ? 14.442 -8.369 -7.373 1.00 47.28 99 LYS A N 1
ATOM 802 C CA . LYS A 1 99 ? 15.637 -8.541 -8.241 1.00 47.28 99 LYS A CA 1
ATOM 803 C C . LYS A 1 99 ? 15.684 -7.592 -9.438 1.00 47.28 99 LYS A C 1
ATOM 805 O O . LYS A 1 99 ? 14.638 -7.413 -10.102 1.00 47.28 99 LYS A O 1
#

Foldseek 3Di:
DDDDDPPPPPDDPVRVVVVVVVVVVVVVVVVVVVLVVVLVCCCPPVVDDDVSSVVVVVVVVVLVVVVVVDLCSLVVVCCCVCVVVVHPDDRDPSVPPPD